Protein AF-A0A7S2UW21-F1 (afdb_monomer)

Solvent-accessible surface area (backbone atoms only — not comparable to full-atom values): 10876 Å² total; per-residue (Å²): 139,85,35,58,68,57,72,45,64,28,91,92,42,62,89,87,39,72,43,71,61,76,91,73,91,75,68,66,98,84,63,86,76,55,82,86,74,47,50,56,64,58,51,50,49,52,50,34,50,44,31,73,77,71,39,91,63,73,56,89,50,76,42,50,34,46,61,86,81,45,44,82,47,47,68,59,51,50,67,71,39,59,88,54,48,86,59,79,45,78,44,72,59,74,69,91,76,84,45,100,75,59,96,75,74,95,73,53,72,66,57,47,52,57,58,54,68,57,48,47,87,77,68,63,69,58,51,62,61,70,58,54,90,67,73,72,73,72,70,74,92,58,98,64,82,87,70,86,80,78,74,79,77,68,65,62,69,65,63,72,75,74,122

Sequence (163 aa):
VCAGYRVEAAVQDPEHTVVVEVPVCGVGEGCTRTATDLTLWEQLALAAFLQRHWADNQVSCTVTFDPDTEGPQLAAALSYYQFQ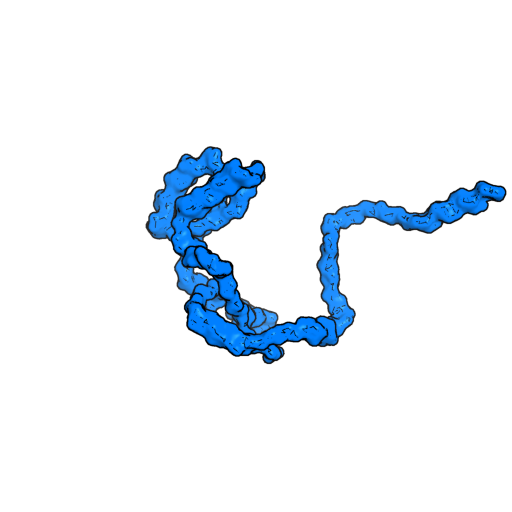LKGVSFLPRTPQGAFPQMPYEPISEEEYLDRTAELRPLDLDQVQNQCGNDTMEVPDKFCDVAGCSIDEESSEKRKAKKN

Organism: NCBI:txid94617

Foldseek 3Di:
DPFQWDKAADPVGRPPDIDTDDQDDDDDPPPPDDLVNDALLNQLVVLLVCQVPPDPDADADEREHACPPCVVCVVVSCVVCVPRHPDYHYDYDDDPPPDPDDPDDDDDPVVSVVSVVSGDDDPVVVVDPVPPPPDPPPPPPDPDPDDDDDDPPVVVVVVVVPD

Mean predicted aligned error: 13.84 Å

Radius of gyration: 26.56 Å; Cα contacts (8 Å, |Δi|>4): 105; chains: 1; bounding box: 73×61×49 Å

Nearest PDB structures (foldseek):
  5ldh-assembly1_A  TM=3.383E-01  e=1.451E+00  Sus scrofa
  5zyo-assembly2_D  TM=3.228E-01  e=3.496E+00  Escherichia coli K-12

Secondary structure (DSSP, 8-state):
--S---EEE-SS-TTT-EEE------SSTT----GGG--HHHHHHHHHHHHHHT-SS----EEEE-TTTTGGGHHHHHHHHTTT-S--EEEEPPPTTSSSS-SS----HHHHHHHHHT-----HHHHHHHS-SS------S-------PPPGGGTTTTTTT--

Structure (mmCIF, N/CA/C/O backbone):
data_AF-A0A7S2UW21-F1
#
_entry.id   AF-A0A7S2UW21-F1
#
loop_
_atom_site.group_PDB
_atom_site.id
_atom_site.type_symbol
_atom_site.label_atom_id
_atom_site.label_alt_id
_atom_site.label_comp_id
_atom_site.label_asym_id
_atom_site.label_entity_id
_atom_site.label_seq_id
_atom_site.pdbx_PDB_ins_code
_atom_site.Cartn_x
_atom_site.Cartn_y
_atom_site.Cartn_z
_atom_site.occupancy
_atom_site.B_iso_or_equiv
_atom_site.auth_seq_id
_atom_site.auth_comp_id
_atom_site.auth_asym_id
_atom_site.auth_atom_id
_atom_site.pdbx_PDB_model_num
ATOM 1 N N . VAL A 1 1 ? 19.832 4.256 -24.763 1.00 48.88 1 VAL A N 1
ATOM 2 C CA . VAL A 1 1 ? 18.929 3.083 -24.930 1.00 48.88 1 VAL A CA 1
ATOM 3 C C . VAL A 1 1 ? 19.711 1.770 -24.751 1.00 48.88 1 VAL A C 1
ATOM 5 O O . VAL A 1 1 ? 19.621 0.869 -25.571 1.00 48.88 1 VAL A O 1
ATOM 8 N N . CYS A 1 2 ? 20.550 1.651 -23.713 1.00 61.50 2 CYS A N 1
ATOM 9 C CA . CYS A 1 2 ? 21.632 0.649 -23.727 1.00 61.50 2 CYS A CA 1
ATOM 10 C C . CYS A 1 2 ? 21.405 -0.582 -22.833 1.00 61.50 2 CYS A C 1
ATOM 12 O O . CYS A 1 2 ? 22.088 -1.580 -23.030 1.00 61.50 2 CYS A O 1
ATOM 14 N N . ALA A 1 3 ? 20.442 -0.555 -21.907 1.00 73.19 3 ALA A N 1
ATOM 15 C CA . ALA A 1 3 ? 20.284 -1.604 -20.892 1.00 73.19 3 ALA A CA 1
ATOM 16 C C . ALA A 1 3 ? 19.101 -2.571 -21.116 1.00 73.19 3 ALA A C 1
ATOM 18 O O . ALA A 1 3 ? 18.950 -3.509 -20.346 1.00 73.19 3 ALA A O 1
ATOM 19 N N . GLY A 1 4 ? 18.304 -2.391 -22.178 1.00 81.19 4 GLY A N 1
ATOM 20 C CA . GLY A 1 4 ? 17.239 -3.337 -22.558 1.00 81.19 4 GLY A CA 1
ATOM 21 C C . GLY A 1 4 ? 15.881 -3.129 -21.879 1.00 81.19 4 GLY A C 1
ATOM 22 O O . GLY A 1 4 ? 14.962 -3.884 -22.155 1.00 81.19 4 GLY A O 1
ATOM 23 N N . TYR A 1 5 ? 15.719 -2.104 -21.036 1.00 85.56 5 TYR A N 1
ATOM 24 C CA . TYR A 1 5 ? 14.424 -1.808 -20.414 1.00 85.56 5 TYR A CA 1
ATOM 25 C C . TYR A 1 5 ? 13.360 -1.433 -21.442 1.00 85.56 5 TYR A C 1
ATOM 27 O O . TYR A 1 5 ? 13.626 -0.674 -22.382 1.00 85.56 5 TYR A O 1
ATOM 35 N N . ARG A 1 6 ? 12.138 -1.911 -21.207 1.00 84.62 6 ARG A N 1
ATOM 36 C CA . ARG A 1 6 ? 10.960 -1.499 -21.959 1.00 84.62 6 ARG A CA 1
ATOM 37 C C . ARG A 1 6 ? 10.574 -0.079 -21.552 1.00 84.62 6 ARG A C 1
ATOM 39 O O . ARG A 1 6 ? 10.429 0.225 -20.369 1.00 84.62 6 ARG A O 1
ATOM 46 N N . VAL A 1 7 ? 10.463 0.789 -22.553 1.00 86.81 7 VAL A N 1
ATOM 47 C CA . VAL A 1 7 ? 10.126 2.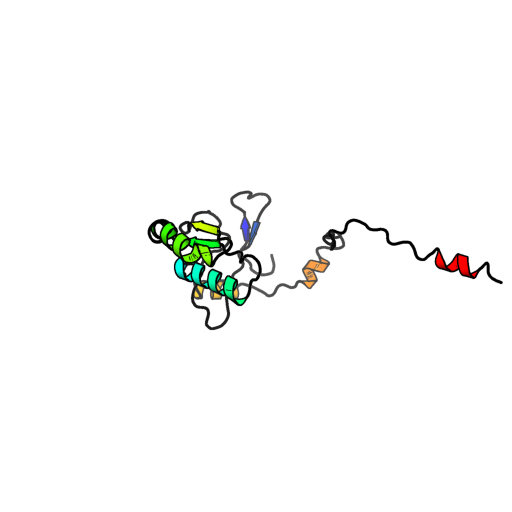204 -22.388 1.00 86.81 7 VAL A CA 1
ATOM 48 C C . VAL A 1 7 ? 8.924 2.511 -23.264 1.00 86.81 7 VAL A C 1
ATOM 50 O O . VAL A 1 7 ? 8.936 2.211 -24.458 1.00 86.81 7 VAL A O 1
ATOM 53 N N . GLU A 1 8 ? 7.909 3.127 -22.678 1.00 87.12 8 GLU A N 1
ATOM 54 C CA . GLU A 1 8 ? 6.716 3.597 -23.374 1.00 87.12 8 GLU A CA 1
ATOM 55 C C . GLU A 1 8 ? 6.440 5.069 -23.046 1.00 87.12 8 GLU A C 1
ATOM 57 O O . GLU A 1 8 ? 6.933 5.603 -22.053 1.00 87.12 8 GLU A O 1
ATOM 62 N N . ALA A 1 9 ? 5.690 5.762 -23.901 1.00 87.12 9 ALA A N 1
ATOM 63 C CA . ALA A 1 9 ? 5.281 7.137 -23.622 1.00 87.12 9 ALA A CA 1
ATOM 64 C C . ALA A 1 9 ? 4.200 7.150 -22.530 1.00 87.12 9 ALA A C 1
ATOM 66 O O . ALA A 1 9 ? 3.339 6.266 -22.491 1.00 87.12 9 ALA A O 1
ATOM 67 N N . ALA A 1 10 ? 4.222 8.146 -21.644 1.00 86.44 10 ALA A N 1
ATOM 68 C CA . ALA A 1 10 ? 3.181 8.275 -20.632 1.00 86.44 10 ALA A CA 1
ATOM 69 C C . ALA A 1 10 ? 1.843 8.641 -21.289 1.00 86.44 10 ALA A C 1
ATOM 71 O O . ALA A 1 10 ? 1.766 9.570 -22.087 1.00 86.44 10 ALA A O 1
ATOM 72 N N . VAL A 1 11 ? 0.762 7.952 -20.920 1.00 85.00 11 VAL A N 1
ATOM 73 C CA . VAL A 1 11 ? -0.579 8.199 -21.484 1.00 85.00 11 VAL A CA 1
ATOM 74 C C . VAL A 1 11 ? -1.085 9.608 -21.153 1.00 85.00 11 VAL A C 1
ATOM 76 O O . VAL A 1 11 ? -1.837 10.193 -21.929 1.00 85.00 11 VAL A O 1
ATOM 79 N N . GLN A 1 12 ? -0.682 10.161 -20.007 1.00 79.69 12 GLN A N 1
ATOM 80 C CA . GLN A 1 12 ? -1.111 11.488 -19.553 1.00 79.69 12 GLN A CA 1
ATOM 81 C C . GLN A 1 12 ? -0.355 12.638 -20.229 1.00 79.69 12 GLN A C 1
ATOM 83 O O . GLN A 1 12 ? -0.933 13.704 -20.423 1.00 79.69 12 GLN A O 1
ATOM 88 N N . ASP A 1 13 ? 0.909 12.421 -20.590 1.00 84.25 13 ASP A N 1
ATOM 89 C CA . ASP A 1 13 ? 1.754 13.399 -21.278 1.00 84.25 13 ASP A CA 1
ATOM 90 C C . ASP A 1 13 ? 2.751 12.669 -22.195 1.00 84.25 13 ASP A C 1
ATOM 92 O O . ASP A 1 13 ? 3.884 12.380 -21.788 1.00 84.25 13 ASP A O 1
ATOM 96 N N . PRO A 1 14 ? 2.326 12.341 -23.429 1.00 82.81 14 PRO A N 1
ATOM 97 C CA . PRO A 1 14 ? 3.149 11.569 -24.352 1.00 82.81 14 PRO A CA 1
ATOM 98 C C . PRO A 1 14 ? 4.360 12.331 -24.903 1.00 82.81 14 PRO A C 1
ATOM 100 O O . PRO A 1 14 ? 5.256 11.705 -25.467 1.00 82.81 14 PRO A O 1
ATOM 103 N N . GLU A 1 15 ? 4.375 13.665 -24.807 1.00 80.81 15 GLU A N 1
ATOM 104 C CA . GLU A 1 15 ? 5.400 14.501 -25.445 1.00 80.81 15 GLU A CA 1
ATOM 105 C C . GLU A 1 15 ? 6.627 14.699 -24.552 1.00 80.81 15 GLU A C 1
ATOM 107 O O . GLU A 1 15 ? 7.748 14.785 -25.061 1.00 80.81 15 GLU A O 1
ATOM 112 N N . HIS A 1 16 ? 6.439 14.740 -23.229 1.00 85.06 16 HIS A N 1
ATOM 113 C CA . HIS A 1 16 ? 7.519 15.058 -22.290 1.00 85.06 16 HIS A CA 1
ATOM 114 C C . HIS A 1 16 ? 7.822 13.969 -21.263 1.00 85.06 16 HIS A C 1
ATOM 116 O O . HIS A 1 16 ? 8.876 14.026 -20.626 1.00 85.06 16 HIS A O 1
ATOM 122 N N . THR A 1 17 ? 6.951 12.969 -21.110 1.00 87.38 17 THR A N 1
ATOM 123 C CA . THR A 1 17 ? 7.103 11.945 -20.072 1.00 87.38 17 THR A CA 1
ATOM 124 C C . THR A 1 17 ? 7.177 10.541 -20.666 1.00 87.38 17 THR A C 1
ATOM 126 O O . THR A 1 17 ? 6.394 10.155 -21.534 1.00 87.38 17 THR A O 1
ATOM 129 N N . VAL A 1 18 ? 8.116 9.746 -20.154 1.00 87.56 18 VAL A N 1
ATOM 130 C CA . VAL A 1 18 ? 8.277 8.328 -20.494 1.00 87.56 18 VAL A CA 1
ATOM 131 C C . VAL A 1 18 ? 8.116 7.463 -19.249 1.00 87.56 18 VAL A C 1
ATOM 133 O O . VAL A 1 18 ? 8.524 7.850 -18.155 1.00 87.56 18 VAL A O 1
ATOM 136 N N . VAL A 1 19 ? 7.534 6.284 -19.426 1.00 87.12 19 VAL A N 1
ATOM 137 C CA . VAL A 1 19 ? 7.383 5.248 -18.406 1.00 87.12 19 VAL A CA 1
ATOM 138 C C . VAL A 1 19 ? 8.385 4.144 -18.711 1.00 87.12 19 VAL A C 1
ATOM 140 O O . VAL A 1 19 ? 8.504 3.693 -19.850 1.00 87.12 19 VAL A O 1
ATOM 143 N N . VAL A 1 20 ? 9.131 3.733 -17.690 1.00 89.25 20 VAL A N 1
ATOM 144 C CA . VAL A 1 20 ? 10.109 2.648 -17.782 1.00 89.25 20 VAL A CA 1
ATOM 145 C C . VAL A 1 20 ? 9.610 1.489 -16.937 1.00 89.25 20 VAL A C 1
ATOM 147 O O . VAL A 1 20 ? 9.376 1.652 -15.740 1.00 89.25 20 VAL A O 1
ATOM 150 N N . GLU A 1 21 ? 9.471 0.319 -17.550 1.00 87.75 21 GLU A N 1
ATOM 151 C CA . GLU A 1 21 ? 9.133 -0.903 -16.829 1.00 87.75 21 GLU A CA 1
ATOM 152 C C . GLU A 1 21 ? 10.389 -1.480 -16.173 1.00 87.75 21 GLU A C 1
ATOM 154 O O . GLU A 1 21 ? 11.395 -1.738 -16.839 1.00 87.75 21 GLU A O 1
ATOM 159 N N . VAL A 1 22 ? 10.326 -1.716 -14.862 1.00 89.25 22 VAL A N 1
ATOM 160 C CA . VAL A 1 22 ? 11.413 -2.336 -14.099 1.00 89.25 22 VAL A CA 1
ATOM 161 C C . VAL A 1 22 ? 10.886 -3.626 -13.473 1.00 89.25 22 VAL A C 1
ATOM 163 O O . VAL A 1 22 ? 10.097 -3.552 -12.529 1.00 89.25 22 VAL A O 1
ATOM 166 N N . PRO A 1 23 ? 11.289 -4.811 -13.970 1.00 87.44 23 PRO A N 1
ATOM 167 C CA . PRO A 1 23 ? 10.880 -6.068 -13.365 1.00 87.44 23 PRO A CA 1
ATOM 168 C C . PRO A 1 23 ? 11.565 -6.225 -12.003 1.00 87.44 23 PRO A C 1
ATOM 170 O O . PRO A 1 23 ? 12.790 -6.157 -11.889 1.00 87.44 23 PRO A O 1
ATOM 173 N N . VAL A 1 24 ? 10.770 -6.448 -10.958 1.00 85.50 24 VAL A N 1
ATOM 174 C CA . VAL A 1 24 ? 11.253 -6.639 -9.587 1.00 85.50 24 VAL A CA 1
ATOM 175 C C . VAL A 1 24 ? 10.762 -7.986 -9.081 1.00 85.50 24 VAL A C 1
ATOM 177 O O . VAL A 1 24 ? 9.559 -8.222 -9.013 1.00 85.50 24 VAL A O 1
ATOM 180 N N . CYS A 1 25 ? 11.692 -8.850 -8.678 1.00 80.00 25 CYS A N 1
ATOM 181 C CA . CYS A 1 25 ? 11.355 -10.021 -7.879 1.00 80.00 25 CYS A CA 1
ATOM 182 C C . CYS A 1 25 ? 11.348 -9.605 -6.406 1.00 80.00 25 CYS A C 1
ATOM 184 O O . CYS A 1 25 ? 12.376 -9.224 -5.838 1.00 80.00 25 CYS A O 1
ATOM 186 N N . GLY A 1 26 ? 10.155 -9.592 -5.818 1.00 65.06 26 GLY A N 1
ATOM 187 C CA . GLY A 1 26 ? 9.940 -9.205 -4.436 1.00 65.06 26 GLY A CA 1
ATOM 188 C C . GLY A 1 26 ? 10.155 -10.372 -3.477 1.00 65.06 26 GLY A C 1
ATOM 189 O O . GLY A 1 26 ? 9.411 -11.341 -3.513 1.00 65.06 26 GLY A O 1
ATOM 190 N N . VAL A 1 27 ? 11.069 -10.150 -2.528 1.00 59.38 27 VAL A N 1
ATOM 191 C CA . VAL A 1 27 ? 11.196 -10.820 -1.222 1.00 59.38 27 VAL A CA 1
ATOM 192 C C . VAL A 1 27 ? 11.809 -12.234 -1.253 1.00 59.38 27 VAL A C 1
ATOM 194 O O . VAL A 1 27 ? 11.418 -13.099 -2.022 1.00 59.38 27 VAL A O 1
ATOM 197 N N . GLY A 1 28 ? 12.825 -12.451 -0.406 1.00 56.59 28 GLY A N 1
ATOM 198 C CA . GLY A 1 28 ? 13.622 -13.684 -0.350 1.00 56.59 28 GLY A CA 1
ATOM 199 C C . GLY A 1 28 ? 12.825 -14.960 -0.049 1.00 56.59 28 GLY A C 1
ATOM 200 O O . GLY A 1 28 ? 11.646 -14.906 0.304 1.00 56.59 28 GLY A O 1
ATOM 201 N N . GLU A 1 29 ? 13.503 -16.109 -0.176 1.00 52.03 29 GLU A N 1
ATOM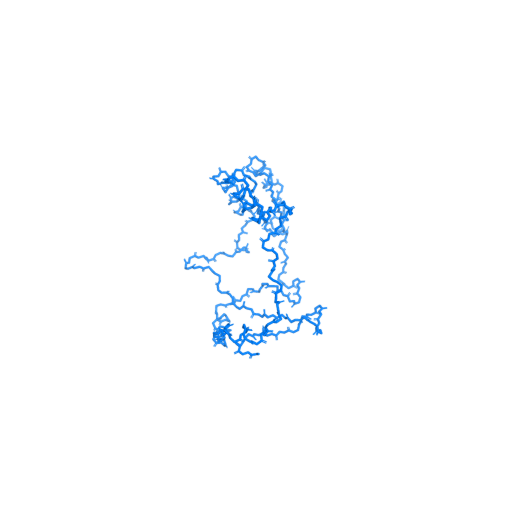 202 C CA . GLU A 1 29 ? 12.933 -17.453 0.011 1.00 52.03 29 GLU A CA 1
ATOM 203 C C . GLU A 1 29 ? 11.972 -17.512 1.214 1.00 52.03 29 GLU A C 1
ATOM 205 O O . GLU A 1 29 ? 12.379 -17.378 2.369 1.00 52.03 29 GLU A O 1
ATOM 210 N N . GLY A 1 30 ? 10.678 -17.706 0.933 1.00 57.50 30 GLY A N 1
ATOM 211 C CA . GLY A 1 30 ? 9.646 -17.943 1.947 1.00 57.50 30 GLY A CA 1
ATOM 212 C C . GLY A 1 30 ? 8.568 -16.865 2.100 1.00 57.50 30 GLY A C 1
ATOM 213 O O . GLY A 1 30 ? 7.604 -17.101 2.827 1.00 57.50 30 GLY A O 1
ATOM 214 N N . CYS A 1 31 ? 8.655 -15.716 1.422 1.00 61.97 31 CYS A N 1
ATOM 215 C CA . CYS A 1 31 ? 7.557 -14.743 1.420 1.00 61.97 31 CYS A CA 1
ATOM 216 C C . CYS A 1 31 ? 6.607 -14.992 0.240 1.00 61.97 31 CYS A C 1
ATOM 218 O O . CYS A 1 31 ? 6.808 -14.494 -0.861 1.00 61.97 31 CYS A O 1
ATOM 220 N N . THR A 1 32 ? 5.574 -15.801 0.470 1.00 65.56 32 THR A N 1
ATOM 221 C CA . THR A 1 32 ? 4.646 -16.251 -0.582 1.00 65.56 32 THR A CA 1
ATOM 222 C C . THR A 1 32 ? 3.340 -15.461 -0.644 1.00 65.56 32 THR A C 1
ATOM 224 O O . THR A 1 32 ? 2.506 -15.757 -1.493 1.00 65.56 32 THR A O 1
ATOM 227 N N . ARG A 1 33 ? 3.105 -14.522 0.284 1.00 75.69 33 ARG A N 1
ATOM 228 C CA . ARG A 1 33 ? 1.834 -13.786 0.388 1.00 75.69 33 ARG A CA 1
ATOM 229 C C . ARG A 1 33 ? 2.025 -12.330 0.010 1.00 75.69 33 ARG A C 1
ATOM 231 O O . ARG A 1 33 ? 2.844 -11.626 0.597 1.00 75.69 33 ARG A O 1
ATOM 238 N N . THR A 1 34 ? 1.217 -11.884 -0.937 1.00 80.75 34 THR A N 1
ATOM 239 C CA . THR A 1 34 ? 1.150 -10.493 -1.374 1.00 80.75 34 THR A CA 1
ATOM 240 C C . THR A 1 34 ? 0.122 -9.716 -0.553 1.00 80.75 34 THR A C 1
ATOM 242 O O . THR A 1 34 ? -0.703 -10.295 0.156 1.00 80.75 34 THR A O 1
ATOM 245 N N . ALA A 1 35 ? 0.137 -8.384 -0.650 1.00 80.56 35 ALA A N 1
ATOM 246 C CA . ALA A 1 35 ? -0.834 -7.537 0.046 1.00 80.56 35 ALA A CA 1
ATOM 247 C C . ALA A 1 35 ? -2.296 -7.852 -0.336 1.00 80.56 35 ALA A C 1
ATOM 249 O O . ALA A 1 35 ? -3.200 -7.627 0.465 1.00 80.56 35 ALA A O 1
ATOM 250 N N . THR A 1 36 ? -2.535 -8.402 -1.531 1.00 80.62 36 THR A N 1
ATOM 251 C CA . THR A 1 36 ? -3.865 -8.842 -1.978 1.00 80.62 36 THR A CA 1
ATOM 252 C C . THR A 1 36 ? -4.340 -10.124 -1.302 1.00 80.62 36 THR A C 1
ATOM 254 O O . THR A 1 36 ? -5.544 -10.319 -1.179 1.00 80.62 36 THR A O 1
ATOM 257 N N . ASP A 1 37 ? -3.423 -10.958 -0.808 1.00 84.31 37 ASP A N 1
ATOM 258 C CA . ASP A 1 37 ? -3.754 -12.221 -0.136 1.00 84.31 37 ASP A CA 1
ATOM 259 C C . ASP A 1 37 ? -4.058 -12.035 1.355 1.00 84.31 37 ASP A C 1
ATOM 261 O O . ASP A 1 37 ? -4.415 -12.995 2.041 1.00 84.31 37 ASP A O 1
ATOM 265 N N . LEU A 1 38 ? -3.848 -10.829 1.890 1.00 87.88 38 LEU A N 1
ATOM 266 C CA . LEU A 1 38 ? -4.045 -10.514 3.299 1.00 87.88 38 LEU A CA 1
ATOM 267 C C . LEU A 1 38 ? -5.459 -9.998 3.549 1.00 87.88 38 LEU A C 1
ATOM 269 O O . LEU A 1 38 ? -5.939 -9.060 2.904 1.00 87.88 38 LEU A O 1
ATOM 273 N N . THR A 1 39 ? -6.089 -10.567 4.569 1.00 90.25 39 THR A N 1
ATOM 274 C CA . THR A 1 39 ? -7.398 -10.105 5.035 1.00 90.25 39 THR A CA 1
ATOM 275 C C . THR A 1 39 ? -7.284 -8.806 5.832 1.00 90.25 39 THR A C 1
ATOM 277 O O . THR A 1 39 ? -6.240 -8.499 6.421 1.00 90.25 39 THR A O 1
ATOM 280 N N . LEU A 1 40 ? -8.389 -8.063 5.910 1.00 91.81 40 LEU A N 1
ATOM 281 C CA . LEU A 1 40 ? -8.544 -6.877 6.761 1.00 91.81 40 LEU A CA 1
ATOM 282 C C . LEU A 1 40 ? -8.083 -7.142 8.207 1.00 91.81 40 LEU A C 1
ATOM 284 O O . LEU A 1 40 ? -7.373 -6.338 8.812 1.00 91.81 40 LEU A O 1
ATOM 288 N N . TRP A 1 41 ? -8.475 -8.290 8.760 1.00 92.38 41 TRP A N 1
ATOM 289 C CA . TRP A 1 41 ? -8.184 -8.669 10.142 1.00 92.38 41 TRP A CA 1
ATOM 290 C C . TRP A 1 41 ? -6.710 -8.980 10.377 1.00 92.38 41 TRP A C 1
ATOM 292 O O . TRP A 1 41 ? -6.159 -8.557 11.390 1.00 92.38 41 TRP A O 1
ATOM 302 N N . GLU A 1 42 ? -6.058 -9.684 9.451 1.00 92.50 42 GLU A N 1
ATOM 303 C CA . GLU A 1 42 ? -4.625 -9.980 9.550 1.00 92.50 42 GLU A CA 1
ATOM 304 C C . GLU A 1 42 ? -3.794 -8.694 9.516 1.00 92.50 42 GLU A C 1
ATOM 306 O O . GLU A 1 42 ? -2.894 -8.519 10.341 1.00 92.50 42 GLU A O 1
ATOM 311 N N . GLN A 1 43 ? -4.134 -7.764 8.617 1.00 92.56 43 GLN A N 1
ATOM 312 C CA . GLN A 1 43 ? -3.462 -6.466 8.522 1.00 92.56 43 GLN A CA 1
ATOM 313 C C . GLN A 1 43 ? -3.610 -5.662 9.826 1.00 92.56 43 GLN A C 1
ATOM 315 O O . GLN A 1 43 ? -2.623 -5.154 10.364 1.00 92.56 43 GLN A O 1
ATOM 320 N N . LEU A 1 44 ? -4.822 -5.604 10.392 1.00 92.94 44 LEU A N 1
ATOM 321 C CA . LEU A 1 44 ? -5.073 -4.927 11.669 1.00 92.94 44 LEU A CA 1
ATOM 322 C C . LEU A 1 44 ? -4.378 -5.611 12.851 1.00 92.94 44 LEU A C 1
ATOM 324 O O . LEU A 1 44 ? -3.858 -4.930 13.737 1.00 92.94 44 LEU A O 1
ATOM 328 N N . ALA A 1 45 ? -4.334 -6.943 12.869 1.00 93.44 45 ALA A N 1
ATOM 329 C CA . ALA A 1 45 ? -3.649 -7.701 13.907 1.00 93.44 45 ALA A CA 1
ATOM 330 C C . ALA A 1 45 ? -2.138 -7.432 13.902 1.00 93.44 45 ALA A C 1
ATOM 332 O O . ALA A 1 45 ? -1.560 -7.228 14.972 1.00 93.44 45 ALA A O 1
ATOM 333 N N . LEU A 1 46 ? -1.505 -7.364 12.724 1.00 91.69 46 LEU A N 1
ATOM 334 C CA . LEU A 1 46 ? -0.093 -6.985 12.605 1.00 91.69 46 LEU A CA 1
ATOM 335 C C . LEU A 1 46 ? 0.151 -5.556 13.101 1.00 91.69 46 LEU A C 1
ATOM 337 O O . LEU A 1 46 ? 1.091 -5.321 13.862 1.00 91.69 46 LEU A O 1
ATOM 341 N N . ALA A 1 47 ? -0.710 -4.610 12.716 1.00 92.50 47 ALA A N 1
ATOM 342 C CA . ALA A 1 47 ? -0.606 -3.230 13.180 1.00 92.50 47 ALA A CA 1
ATOM 343 C C . ALA A 1 47 ? -0.729 -3.141 14.711 1.00 92.50 47 ALA A C 1
ATOM 345 O O . ALA A 1 47 ? 0.076 -2.473 15.359 1.00 92.50 47 ALA A O 1
ATOM 346 N N . ALA A 1 48 ? -1.680 -3.867 15.305 1.00 92.69 48 ALA A N 1
ATOM 347 C CA . ALA A 1 48 ? -1.880 -3.905 16.753 1.00 92.69 48 ALA A CA 1
ATOM 348 C C . ALA A 1 48 ? -0.701 -4.565 17.483 1.00 92.69 48 ALA A C 1
ATOM 350 O O . ALA A 1 48 ? -0.282 -4.096 18.544 1.00 92.69 48 ALA A O 1
ATOM 351 N N . PHE A 1 49 ? -0.124 -5.620 16.903 1.00 93.75 49 PHE A N 1
ATOM 352 C CA . PHE A 1 49 ? 1.068 -6.275 17.434 1.00 93.75 49 PHE A CA 1
ATOM 353 C C . PHE A 1 49 ? 2.260 -5.310 17.494 1.00 93.75 49 PHE A C 1
ATOM 355 O O . PHE A 1 49 ? 2.868 -5.144 18.554 1.00 93.75 49 PHE A O 1
ATOM 362 N N . LEU A 1 50 ? 2.551 -4.615 16.390 1.00 92.50 50 LEU A N 1
ATOM 363 C CA . LEU A 1 50 ? 3.628 -3.622 16.335 1.00 92.50 50 LEU A CA 1
ATOM 364 C C . LEU A 1 50 ? 3.369 -2.457 17.292 1.00 92.50 50 LEU A C 1
ATOM 366 O O . LEU A 1 50 ? 4.276 -2.023 18.002 1.00 92.50 50 LEU A O 1
ATOM 370 N N . GLN A 1 51 ? 2.122 -1.994 17.367 1.00 92.25 51 GLN A N 1
ATOM 371 C CA . GLN A 1 51 ? 1.717 -0.908 18.253 1.00 92.25 51 GLN A CA 1
ATOM 372 C C . GLN A 1 51 ? 1.894 -1.259 19.735 1.00 92.25 51 GLN A C 1
ATOM 374 O O . GLN A 1 51 ? 2.173 -0.378 20.543 1.00 92.25 51 GLN A O 1
ATOM 379 N N . ARG A 1 52 ? 1.736 -2.533 20.104 1.00 92.31 52 ARG A N 1
ATOM 380 C CA . ARG A 1 52 ? 1.869 -2.989 21.491 1.00 92.31 52 ARG A CA 1
ATOM 381 C C . ARG A 1 52 ? 3.313 -3.255 21.903 1.00 92.31 52 ARG A C 1
ATOM 383 O O . ARG A 1 52 ? 3.659 -3.021 23.059 1.00 92.31 52 ARG A O 1
ATOM 390 N N . HIS A 1 53 ? 4.120 -3.808 21.001 1.00 92.94 53 HIS A N 1
ATOM 391 C CA . HIS A 1 53 ? 5.431 -4.363 21.351 1.00 92.94 53 HIS A CA 1
ATOM 392 C C . HIS A 1 53 ? 6.619 -3.533 20.873 1.00 92.94 53 HIS A C 1
ATOM 394 O O . HIS A 1 53 ? 7.724 -3.749 21.365 1.00 92.94 53 HIS A O 1
ATOM 400 N N . TRP A 1 54 ? 6.412 -2.611 19.934 1.00 91.38 54 TRP A N 1
ATOM 401 C CA . TRP A 1 54 ? 7.506 -1.876 19.306 1.00 91.38 54 TRP A CA 1
ATOM 402 C C . TRP A 1 54 ? 7.286 -0.366 19.302 1.00 91.38 54 TRP A C 1
ATOM 404 O O . TRP A 1 54 ? 8.167 0.385 19.709 1.00 91.38 54 TRP A O 1
ATOM 414 N N . ALA A 1 55 ? 6.118 0.086 18.850 1.00 90.25 55 ALA A N 1
ATOM 415 C CA . ALA A 1 55 ? 5.864 1.504 18.654 1.00 90.25 55 ALA A CA 1
ATOM 416 C C . ALA A 1 55 ? 5.264 2.148 19.909 1.00 90.25 55 ALA A C 1
ATOM 418 O O . ALA A 1 55 ? 4.115 1.905 20.273 1.00 90.25 55 ALA A O 1
ATOM 419 N N . ASP A 1 56 ? 6.028 3.037 20.536 1.00 89.19 56 ASP A N 1
ATOM 420 C CA . ASP A 1 56 ? 5.523 3.967 21.545 1.00 89.19 56 ASP A CA 1
ATOM 421 C C . ASP A 1 56 ? 4.656 5.073 20.923 1.00 89.19 56 ASP A C 1
ATOM 423 O O . ASP A 1 56 ? 3.741 5.576 21.570 1.00 89.19 56 ASP A O 1
ATOM 427 N N . ASN A 1 57 ? 4.902 5.420 19.660 1.00 89.12 57 ASN A N 1
ATOM 428 C CA . ASN A 1 57 ? 4.154 6.365 18.834 1.00 89.12 57 ASN A CA 1
ATOM 429 C C . ASN A 1 57 ? 3.051 5.655 18.036 1.00 89.12 57 ASN A C 1
ATOM 431 O O . ASN A 1 57 ? 2.634 4.569 18.417 1.00 89.12 57 ASN A O 1
ATOM 435 N N . GLN A 1 58 ? 2.497 6.278 16.996 1.00 87.19 58 GLN A N 1
ATOM 436 C CA . GLN A 1 58 ? 1.493 5.643 16.138 1.00 87.19 58 GLN A CA 1
ATOM 437 C C . GLN A 1 58 ? 2.169 4.802 15.047 1.00 87.19 58 GLN A C 1
ATOM 439 O O . GLN A 1 58 ? 3.162 5.224 14.455 1.00 87.19 58 GLN A O 1
ATOM 444 N N . VAL A 1 59 ? 1.629 3.608 14.790 1.00 88.12 59 VAL A N 1
ATOM 445 C CA . VAL A 1 59 ? 2.006 2.794 13.628 1.00 88.12 59 VAL A CA 1
ATOM 446 C C . VAL A 1 59 ? 1.247 3.295 12.402 1.00 88.12 59 VAL A C 1
ATOM 448 O O . VAL A 1 59 ? 0.024 3.167 12.332 1.00 88.12 59 VAL A O 1
ATOM 451 N N . SER A 1 60 ? 1.972 3.830 11.418 1.00 89.69 60 SER A N 1
ATOM 452 C CA . SER A 1 60 ? 1.388 4.206 10.130 1.00 89.69 60 SER A CA 1
ATOM 453 C C . SER A 1 60 ? 1.189 2.953 9.280 1.00 89.69 60 SER A C 1
ATOM 455 O O . SER A 1 60 ? 2.149 2.359 8.790 1.00 89.69 60 SER A O 1
ATOM 457 N N . CYS A 1 61 ? -0.064 2.527 9.138 1.00 86.25 61 CYS A N 1
ATOM 458 C CA . CYS A 1 61 ? -0.452 1.395 8.309 1.00 86.25 61 CYS A CA 1
ATOM 459 C C . CYS A 1 61 ? -1.715 1.758 7.520 1.00 86.25 61 CYS A C 1
ATOM 461 O O . CYS A 1 61 ? -2.719 2.181 8.102 1.00 86.25 61 CYS A O 1
ATOM 463 N N . THR A 1 62 ? -1.647 1.602 6.195 1.00 92.06 62 THR A N 1
ATOM 464 C CA . THR A 1 62 ? -2.820 1.685 5.319 1.00 92.06 62 THR A CA 1
ATOM 465 C C . THR A 1 62 ? -3.358 0.281 5.126 1.00 92.06 62 THR A C 1
ATOM 467 O O . THR A 1 62 ? -2.724 -0.541 4.469 1.00 92.06 62 THR A O 1
ATOM 470 N N . VAL A 1 63 ? -4.516 0.012 5.714 1.00 90.81 63 VAL A N 1
ATOM 471 C CA . VAL A 1 63 ? -5.174 -1.283 5.627 1.00 90.81 63 VAL A CA 1
ATOM 472 C C . VAL A 1 63 ? -6.038 -1.319 4.377 1.00 90.81 63 VAL A C 1
ATOM 474 O O . VAL A 1 63 ? -6.951 -0.507 4.210 1.00 90.81 63 VAL A O 1
ATOM 477 N N . THR A 1 64 ? -5.737 -2.266 3.495 1.00 91.44 64 THR A N 1
ATOM 478 C CA . TH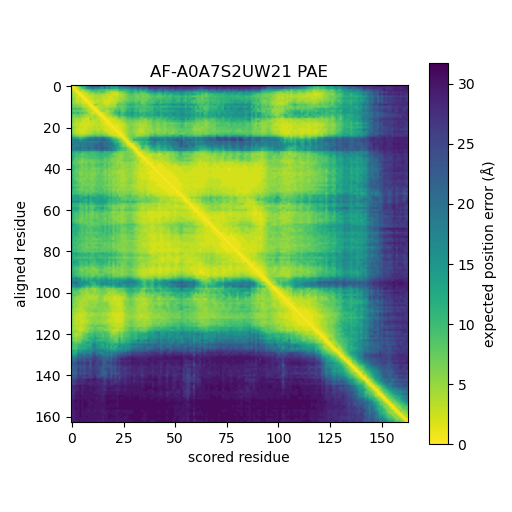R A 1 64 ? -6.496 -2.468 2.261 1.00 91.44 64 THR A CA 1
ATOM 479 C C . THR A 1 64 ? -7.569 -3.527 2.461 1.00 91.44 64 THR A C 1
ATOM 481 O O . THR A 1 64 ? -7.316 -4.544 3.105 1.00 91.44 64 THR A O 1
ATOM 484 N N . PHE A 1 65 ? -8.769 -3.295 1.933 1.00 90.69 65 PHE A N 1
ATOM 485 C CA . PHE A 1 65 ? -9.893 -4.220 2.085 1.00 90.69 65 PHE A CA 1
ATOM 486 C C . PHE A 1 65 ? -10.722 -4.314 0.807 1.00 90.69 65 PHE A C 1
ATOM 488 O O . PHE A 1 65 ? -10.743 -3.385 -0.002 1.00 90.69 65 PHE A O 1
ATOM 495 N N . ASP A 1 66 ? -11.404 -5.438 0.628 1.00 89.44 66 ASP A N 1
ATOM 496 C CA . ASP A 1 66 ? -12.407 -5.606 -0.422 1.00 89.44 66 ASP A CA 1
ATOM 497 C C . ASP A 1 66 ? -13.736 -4.955 0.019 1.00 89.44 66 ASP A C 1
ATOM 499 O O . ASP A 1 66 ? -14.301 -5.357 1.045 1.00 89.44 66 ASP A O 1
ATOM 503 N N . PRO A 1 67 ? -14.243 -3.939 -0.707 1.00 88.12 67 PRO A N 1
ATOM 504 C CA . PRO A 1 67 ? -15.460 -3.233 -0.324 1.00 88.12 67 PRO A CA 1
ATOM 505 C C . PRO A 1 67 ? -16.704 -4.129 -0.265 1.00 88.12 67 PRO A C 1
ATOM 507 O O . PRO A 1 67 ? -17.576 -3.865 0.565 1.00 88.12 67 PRO A O 1
ATOM 510 N N . ASP A 1 68 ? -16.777 -5.187 -1.075 1.00 87.81 68 ASP A N 1
ATOM 511 C CA . ASP A 1 68 ? -17.967 -6.036 -1.167 1.00 87.81 68 ASP A CA 1
ATOM 512 C C . ASP A 1 68 ? -18.005 -7.087 -0.049 1.00 87.81 68 ASP A C 1
ATOM 514 O O . ASP A 1 68 ? -19.046 -7.320 0.570 1.00 87.81 68 ASP A O 1
ATOM 518 N N . THR A 1 69 ? -16.862 -7.714 0.245 1.00 88.31 69 THR A N 1
ATOM 519 C CA . THR A 1 69 ? -16.779 -8.838 1.195 1.00 88.31 69 THR A CA 1
ATOM 520 C C . THR A 1 69 ? -16.325 -8.424 2.600 1.00 88.31 69 THR A C 1
ATOM 522 O O . THR A 1 69 ? -16.835 -8.928 3.608 1.00 88.31 69 THR A O 1
ATOM 525 N N . GLU A 1 70 ? -15.384 -7.483 2.697 1.00 89.19 70 GLU A N 1
ATOM 526 C CA . GLU A 1 70 ? -14.773 -7.039 3.956 1.00 89.19 70 GLU A CA 1
ATOM 527 C C . GLU A 1 70 ? -15.321 -5.687 4.429 1.00 89.19 70 GLU A C 1
ATOM 529 O O . GLU A 1 70 ? -15.291 -5.400 5.627 1.00 89.19 70 GLU A O 1
ATOM 534 N N . GLY A 1 71 ? -15.893 -4.881 3.529 1.00 89.44 71 GLY A N 1
ATOM 535 C CA . GLY A 1 71 ? -16.506 -3.588 3.847 1.00 89.44 71 GLY A CA 1
ATOM 536 C C . GLY A 1 71 ? -17.501 -3.631 5.019 1.00 89.44 71 GLY A C 1
ATOM 537 O O . GLY A 1 71 ? -17.355 -2.842 5.959 1.00 89.44 71 GLY A O 1
ATOM 538 N N . PRO A 1 72 ? -18.458 -4.581 5.064 1.00 92.88 72 PRO A N 1
ATOM 539 C CA . PRO A 1 72 ? -19.390 -4.710 6.188 1.00 92.88 72 PRO A CA 1
ATOM 540 C C . PRO A 1 72 ? -18.720 -5.020 7.538 1.00 92.88 72 PRO A C 1
ATOM 542 O O . PRO A 1 72 ? -19.310 -4.788 8.593 1.00 92.88 72 PRO A O 1
ATOM 545 N N . GLN A 1 73 ? -17.489 -5.540 7.530 1.00 92.81 73 GLN A N 1
ATOM 546 C CA . GLN A 1 73 ? -16.765 -5.960 8.732 1.00 92.81 73 GLN A CA 1
ATOM 547 C C . GLN A 1 73 ? -16.005 -4.805 9.401 1.00 92.81 73 GLN A C 1
ATOM 549 O O . GLN A 1 73 ? -15.631 -4.919 10.570 1.00 92.81 73 GLN A O 1
ATOM 554 N N . LEU A 1 74 ? -15.821 -3.674 8.710 1.00 92.38 74 LEU A N 1
ATOM 555 C CA . LEU A 1 74 ? -15.057 -2.520 9.198 1.00 92.38 74 LEU A CA 1
ATOM 556 C C . LEU A 1 74 ? -15.543 -2.004 10.557 1.00 92.38 74 LEU A C 1
ATOM 558 O O . LEU A 1 74 ? -14.732 -1.724 11.437 1.00 92.38 74 LEU A O 1
ATOM 562 N N . ALA A 1 75 ? -16.860 -1.914 10.761 1.00 92.31 75 ALA A N 1
ATOM 563 C CA . ALA A 1 75 ? -17.427 -1.427 12.019 1.00 92.31 75 ALA A CA 1
ATOM 564 C C . ALA A 1 75 ? -17.085 -2.345 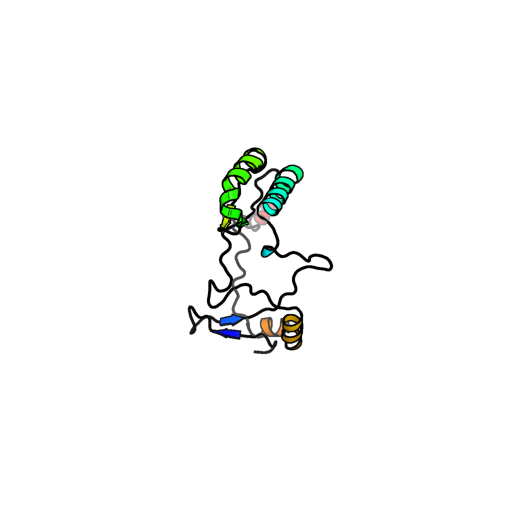13.207 1.00 92.31 75 ALA A C 1
ATOM 566 O O . ALA A 1 75 ? -16.760 -1.873 14.302 1.00 92.31 75 ALA A O 1
ATOM 567 N N . ALA A 1 76 ? -17.114 -3.662 12.985 1.00 93.56 76 ALA A N 1
ATOM 568 C CA . ALA A 1 76 ? -16.741 -4.648 13.993 1.00 93.56 76 ALA A CA 1
ATOM 569 C C . ALA A 1 76 ? -15.230 -4.621 14.260 1.00 93.56 76 ALA A C 1
ATOM 571 O O . ALA A 1 76 ? -14.808 -4.638 15.417 1.00 93.56 76 ALA A O 1
ATOM 572 N N . ALA A 1 77 ? -14.424 -4.505 13.204 1.00 92.69 77 ALA A N 1
ATOM 573 C CA . ALA A 1 77 ? -12.973 -4.422 13.298 1.00 92.69 77 ALA A CA 1
ATOM 574 C C . ALA A 1 77 ? -12.517 -3.181 14.080 1.00 92.69 77 ALA A C 1
ATOM 576 O O . ALA A 1 77 ? -11.742 -3.292 15.030 1.00 92.69 77 ALA A O 1
ATOM 577 N N . LEU A 1 78 ? -13.070 -2.008 13.767 1.00 91.81 78 LEU A N 1
ATOM 578 C CA . LEU A 1 78 ? -12.813 -0.771 14.507 1.00 91.81 78 LEU A CA 1
ATOM 579 C C . LEU A 1 78 ? -13.183 -0.897 15.986 1.00 91.81 78 LEU A C 1
ATOM 581 O O . LEU A 1 78 ? -12.401 -0.515 16.853 1.00 91.81 78 LEU A O 1
ATOM 585 N N . S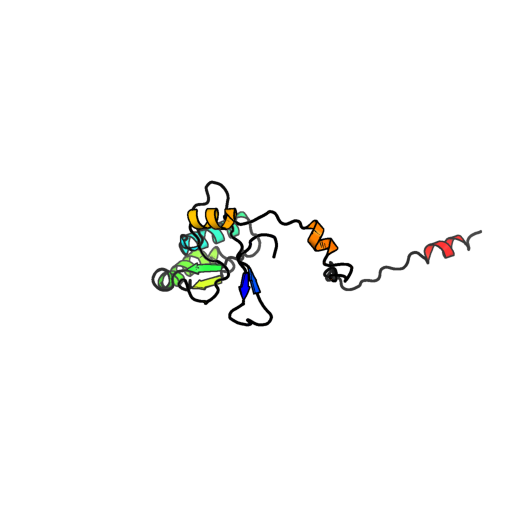ER A 1 79 ? -14.344 -1.485 16.281 1.00 93.06 79 SER A N 1
ATOM 586 C CA . SER A 1 79 ? -14.802 -1.686 17.661 1.00 93.06 79 SER A CA 1
ATOM 587 C C . SER A 1 79 ? -13.880 -2.625 18.447 1.00 93.06 79 SER A C 1
ATOM 589 O O . SER A 1 79 ? -13.653 -2.420 19.640 1.00 93.06 79 SER A O 1
ATOM 591 N N . TYR A 1 80 ? -13.320 -3.639 17.785 1.00 94.25 80 TYR A N 1
ATOM 592 C CA . TYR A 1 80 ? -12.394 -4.591 18.396 1.00 94.25 80 TYR A CA 1
ATOM 593 C C . TYR A 1 80 ? -11.015 -3.973 18.686 1.00 94.25 80 TYR A C 1
ATOM 595 O O . TYR A 1 80 ? -10.445 -4.183 19.760 1.00 94.25 80 TYR A O 1
ATOM 603 N N . TYR A 1 81 ? -10.484 -3.174 17.755 1.00 93.31 81 TYR A N 1
ATOM 604 C CA . TYR A 1 81 ? -9.146 -2.582 17.868 1.00 93.31 81 TYR A CA 1
ATOM 605 C C . TYR A 1 81 ? -9.115 -1.176 18.488 1.00 93.31 81 TYR A C 1
ATOM 607 O O . TYR A 1 81 ? -8.028 -0.621 18.652 1.00 93.31 81 TYR A O 1
ATOM 615 N N . GLN A 1 82 ? -10.262 -0.620 18.899 1.00 89.88 82 GLN A N 1
ATOM 616 C CA . GLN A 1 82 ? -10.395 0.754 19.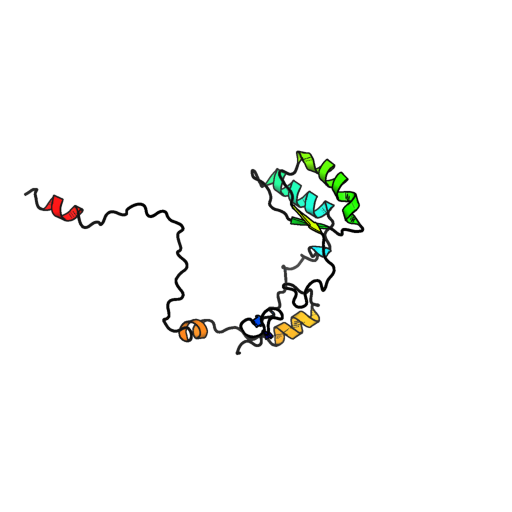414 1.00 89.88 82 GLN A CA 1
ATOM 617 C C . GLN A 1 82 ? -9.410 1.120 20.543 1.00 89.88 82 GLN A C 1
ATOM 619 O O . GLN A 1 82 ? -8.979 2.263 20.635 1.00 89.88 82 GLN A O 1
ATOM 624 N N . PHE A 1 83 ? -9.044 0.159 21.401 1.00 90.25 83 PHE A N 1
ATOM 625 C CA . PHE A 1 83 ? -8.129 0.379 22.533 1.00 90.25 83 PHE A CA 1
ATOM 626 C C . PHE A 1 83 ? -6.698 -0.094 22.259 1.00 90.25 83 PHE A C 1
ATOM 628 O O . PHE A 1 83 ? -5.832 0.022 23.123 1.00 90.25 83 PHE A O 1
ATOM 635 N N . GLN A 1 84 ? -6.457 -0.671 21.083 1.00 90.69 84 GLN A N 1
ATOM 636 C CA . GLN A 1 84 ? -5.165 -1.237 20.698 1.00 90.69 84 GLN A CA 1
ATOM 637 C C . GLN A 1 84 ? -4.436 -0.347 19.691 1.00 90.69 84 GLN A C 1
ATOM 639 O O . GLN A 1 84 ? -3.213 -0.261 19.733 1.00 90.69 84 GLN A O 1
ATOM 644 N N . LEU A 1 85 ? -5.173 0.324 18.801 1.00 89.56 85 LEU A N 1
ATOM 645 C CA . LEU A 1 85 ? -4.618 1.168 17.746 1.00 89.56 85 LEU A CA 1
ATOM 646 C C . LEU A 1 85 ? -4.812 2.650 18.069 1.00 89.56 85 LEU A C 1
ATOM 648 O O . LEU A 1 85 ? -5.893 3.073 18.465 1.00 89.56 85 LEU A O 1
ATOM 652 N N . LYS A 1 86 ? -3.767 3.456 17.849 1.00 90.50 86 LYS A N 1
ATOM 653 C CA . LYS A 1 86 ? -3.832 4.922 18.009 1.00 90.50 86 LYS A CA 1
ATOM 654 C C . LYS A 1 86 ? -4.481 5.623 16.820 1.00 90.50 86 LYS A C 1
ATOM 656 O O . LYS A 1 86 ? -5.079 6.681 16.968 1.00 90.50 86 LYS A O 1
ATOM 661 N N . GLY A 1 87 ? -4.332 5.044 15.638 1.00 88.81 87 GLY A N 1
ATOM 662 C CA . GLY A 1 87 ? -4.915 5.528 14.401 1.00 88.81 87 GLY A CA 1
ATOM 663 C C . GLY A 1 87 ? -4.681 4.501 13.309 1.00 88.81 87 GLY A C 1
ATOM 664 O O . GLY A 1 87 ? -3.696 3.769 13.351 1.00 88.81 87 GLY A O 1
ATOM 665 N N . VAL A 1 88 ? -5.596 4.442 12.353 1.00 90.69 88 VAL A N 1
ATOM 666 C CA . VAL A 1 88 ? -5.535 3.518 11.223 1.00 90.69 88 VAL A CA 1
ATOM 667 C C . VAL A 1 88 ? -6.115 4.210 9.995 1.00 90.69 88 VAL A C 1
ATOM 669 O O . VAL A 1 88 ? -7.078 4.969 10.108 1.00 90.69 88 VAL A O 1
ATOM 672 N N . SER A 1 89 ? -5.502 3.973 8.839 1.00 92.75 89 SER A N 1
ATOM 673 C CA . SER A 1 89 ? -6.006 4.428 7.546 1.00 92.75 89 SER A CA 1
ATOM 674 C C . SER A 1 89 ? -6.569 3.230 6.794 1.00 92.75 89 SER A C 1
ATOM 676 O O . SER A 1 89 ? -5.937 2.176 6.778 1.00 92.75 89 SER A O 1
ATOM 678 N N . PHE A 1 90 ? -7.737 3.381 6.175 1.00 91.75 90 PHE A N 1
ATOM 679 C CA . PHE A 1 90 ? -8.343 2.340 5.349 1.00 91.75 90 PHE A CA 1
ATOM 680 C C . PHE A 1 90 ? -8.406 2.799 3.898 1.00 91.75 90 PHE A C 1
ATOM 682 O O . PHE A 1 90 ? -8.819 3.926 3.623 1.00 91.75 90 PHE A O 1
ATOM 689 N N . LEU A 1 91 ? -8.039 1.911 2.976 1.00 91.06 91 LEU A N 1
ATOM 690 C CA . LEU A 1 91 ? -8.110 2.152 1.539 1.00 91.06 91 LEU A CA 1
ATOM 691 C C . LEU A 1 91 ? -8.878 1.001 0.867 1.00 91.06 91 LEU A C 1
ATOM 693 O O . LEU A 1 91 ? -8.436 -0.146 0.956 1.00 91.06 91 LEU A O 1
ATOM 697 N N . PRO A 1 92 ? -10.011 1.261 0.192 1.00 89.56 92 PRO A N 1
ATOM 698 C CA . PRO A 1 92 ? -10.699 0.217 -0.557 1.00 89.56 92 PRO A CA 1
ATOM 699 C C . PRO A 1 92 ? -9.830 -0.243 -1.732 1.00 89.56 92 PRO A C 1
ATOM 701 O O . PRO A 1 92 ? -9.304 0.575 -2.493 1.00 89.56 92 PRO A O 1
ATOM 704 N N . ARG A 1 93 ? -9.682 -1.560 -1.895 1.00 85.31 93 ARG A N 1
ATOM 705 C CA . ARG A 1 93 ? -9.000 -2.131 -3.057 1.00 85.31 93 ARG A CA 1
ATOM 706 C C . ARG A 1 93 ? -9.827 -1.836 -4.301 1.00 85.31 93 ARG A C 1
ATOM 708 O O . ARG A 1 93 ? -11.019 -2.122 -4.350 1.00 85.31 93 ARG A O 1
ATOM 715 N N . THR A 1 94 ? -9.179 -1.253 -5.303 1.00 78.88 94 THR A N 1
ATOM 716 C CA . THR A 1 94 ? -9.778 -1.070 -6.626 1.00 78.88 94 THR A CA 1
ATOM 717 C C . THR A 1 94 ? -9.407 -2.279 -7.487 1.00 78.88 94 THR A C 1
ATOM 719 O O . THR A 1 94 ? -8.264 -2.738 -7.393 1.00 78.88 94 THR A O 1
ATOM 722 N N . PRO A 1 95 ? -10.332 -2.827 -8.293 1.00 69.62 95 PRO A N 1
ATOM 723 C CA . PRO A 1 95 ? -10.014 -3.916 -9.208 1.00 69.62 95 PRO A CA 1
ATOM 724 C C . PRO A 1 95 ? -8.880 -3.538 -10.174 1.00 69.62 95 PRO A C 1
ATOM 726 O O . PRO A 1 95 ? -8.669 -2.365 -10.497 1.00 69.62 95 PRO A O 1
ATOM 729 N N . GLN A 1 96 ? -8.139 -4.555 -10.618 1.00 65.06 96 GLN A N 1
ATOM 730 C CA . GLN A 1 96 ? -7.044 -4.427 -11.583 1.00 65.06 96 GLN A CA 1
ATOM 731 C C . GLN A 1 96 ? -7.537 -3.706 -12.852 1.00 65.06 96 GLN A C 1
ATOM 733 O O . GLN A 1 96 ? -8.614 -4.014 -13.359 1.00 65.06 96 GLN A O 1
ATOM 738 N N . GLY A 1 97 ? -6.759 -2.736 -13.348 1.00 62.25 97 GLY A N 1
ATOM 739 C CA . GLY A 1 97 ? -7.112 -1.928 -14.527 1.00 62.25 97 GLY A CA 1
ATOM 740 C C . GLY A 1 97 ? -7.721 -0.551 -14.233 1.00 62.25 97 GLY A C 1
ATOM 741 O O . GLY A 1 97 ? -8.282 0.069 -15.131 1.00 62.25 97 GLY A O 1
ATOM 742 N N . ALA A 1 98 ? -7.608 -0.047 -12.999 1.00 66.88 98 ALA A N 1
ATOM 743 C CA . ALA A 1 98 ? -8.060 1.303 -12.639 1.00 66.88 98 ALA A CA 1
ATOM 744 C C . ALA A 1 98 ? -7.374 2.418 -13.453 1.00 66.88 98 ALA A C 1
ATOM 746 O O . ALA A 1 98 ? -7.966 3.472 -13.685 1.00 66.88 98 ALA A O 1
ATOM 747 N N . PHE A 1 99 ? -6.138 2.175 -13.898 1.00 75.75 99 PHE A N 1
ATOM 748 C CA . PHE A 1 99 ? -5.361 3.096 -14.718 1.00 75.75 99 PHE A CA 1
ATOM 749 C C . PHE A 1 99 ? -4.806 2.380 -15.955 1.00 75.75 99 PHE A C 1
ATOM 751 O O . PHE A 1 99 ? -4.449 1.205 -15.857 1.00 75.75 99 PHE A O 1
ATOM 758 N N . PRO A 1 100 ? -4.702 3.078 -17.104 1.00 76.62 100 PRO A N 1
ATOM 759 C CA . PRO A 1 100 ? -4.131 2.509 -18.326 1.00 76.62 100 PRO A CA 1
ATOM 760 C C . PRO A 1 100 ? -2.647 2.153 -18.166 1.00 76.62 100 PRO A C 1
ATOM 762 O O . PRO A 1 100 ? -2.168 1.249 -18.835 1.00 76.62 100 PRO A O 1
ATOM 765 N N . GLN A 1 101 ? -1.945 2.844 -17.264 1.00 81.12 101 GLN A N 1
ATOM 766 C CA . GLN A 1 101 ? -0.575 2.550 -16.850 1.00 81.12 101 GLN A CA 1
ATOM 767 C C . GLN A 1 101 ? -0.559 2.422 -15.327 1.00 81.12 101 GLN A C 1
ATOM 769 O O . GLN A 1 101 ? -0.657 3.418 -14.606 1.00 81.12 101 GLN A O 1
ATOM 774 N N . MET A 1 102 ? -0.505 1.184 -14.835 1.00 83.25 102 MET A N 1
ATOM 775 C CA . MET A 1 102 ? -0.422 0.897 -13.404 1.00 83.25 102 MET A CA 1
ATOM 776 C C . MET A 1 102 ? 1.040 0.990 -12.947 1.00 83.25 102 MET A C 1
ATOM 778 O O . MET A 1 102 ? 1.898 0.377 -13.576 1.00 83.25 102 MET A O 1
ATOM 782 N N . PRO A 1 103 ? 1.350 1.685 -11.836 1.00 84.25 103 PRO A N 1
ATOM 783 C CA . PRO A 1 103 ? 2.723 1.750 -11.325 1.00 84.25 103 PRO A CA 1
ATOM 784 C C . PRO A 1 103 ? 3.301 0.385 -10.930 1.00 84.25 103 PRO A C 1
ATOM 786 O O . PRO A 1 103 ? 4.502 0.167 -11.040 1.00 84.25 103 PRO A O 1
ATOM 789 N N . TYR A 1 104 ? 2.443 -0.520 -10.454 1.00 84.44 104 TYR A N 1
ATOM 790 C CA . TYR A 1 104 ? 2.799 -1.894 -10.127 1.00 84.44 104 TYR A CA 1
ATOM 791 C C . TYR A 1 104 ? 1.838 -2.837 -10.834 1.00 84.44 104 TYR A C 1
ATOM 793 O O . TYR A 1 104 ? 0.620 -2.725 -10.671 1.00 84.44 104 TYR A O 1
ATOM 801 N N . GLU A 1 105 ? 2.402 -3.777 -11.580 1.00 85.88 105 GLU A N 1
ATOM 802 C CA . GLU A 1 105 ? 1.668 -4.818 -12.282 1.00 85.88 105 GLU A CA 1
ATOM 803 C C . GLU A 1 105 ? 2.142 -6.188 -11.779 1.00 85.88 105 GLU A C 1
ATOM 805 O O . GLU A 1 105 ? 3.351 -6.436 -11.738 1.00 85.88 105 GLU A O 1
ATOM 810 N N . PRO A 1 106 ? 1.225 -7.073 -11.349 1.00 85.31 106 PRO A N 1
ATOM 811 C CA . PRO A 1 106 ? 1.590 -8.436 -11.003 1.00 85.31 106 PRO A CA 1
ATOM 812 C C . PRO A 1 106 ? 1.958 -9.199 -12.280 1.00 85.31 106 PRO A C 1
ATOM 814 O O . PRO A 1 106 ? 1.152 -9.290 -13.202 1.00 85.31 106 PRO A O 1
ATOM 817 N N . ILE A 1 107 ? 3.161 -9.764 -12.308 1.00 86.75 107 ILE A N 1
ATOM 818 C CA . ILE A 1 107 ? 3.666 -10.591 -13.410 1.00 86.75 107 ILE A CA 1
ATOM 819 C C . ILE A 1 107 ? 3.886 -12.024 -12.936 1.00 86.75 107 ILE A C 1
ATOM 821 O O . ILE A 1 107 ? 4.098 -12.273 -11.745 1.00 86.75 107 ILE A O 1
ATOM 825 N N . SER A 1 108 ? 3.839 -12.968 -13.869 1.00 88.31 108 SER A N 1
ATOM 826 C CA . SER A 1 108 ? 4.218 -14.355 -13.594 1.00 88.31 108 SER A CA 1
ATOM 827 C C . SER A 1 108 ? 5.737 -14.516 -13.469 1.00 88.31 108 SER A C 1
ATOM 829 O O . SER A 1 108 ? 6.517 -13.668 -13.907 1.00 88.31 108 SER A O 1
ATOM 831 N N . GLU A 1 109 ? 6.172 -15.630 -12.877 1.00 86.69 109 GLU A N 1
ATOM 832 C CA . GLU A 1 109 ? 7.597 -15.968 -12.785 1.00 86.69 109 GLU A CA 1
ATOM 833 C C . GLU A 1 109 ? 8.229 -16.142 -14.174 1.00 86.69 109 GLU A C 1
ATOM 835 O O . GLU A 1 109 ? 9.332 -15.657 -14.412 1.00 86.69 109 GLU A O 1
ATOM 840 N N . GLU A 1 110 ? 7.511 -16.770 -15.107 1.00 89.44 110 GLU A N 1
ATOM 841 C CA . GLU A 1 110 ? 7.967 -16.964 -16.488 1.00 89.44 110 GLU A CA 1
ATOM 842 C C . GLU A 1 110 ? 8.202 -15.614 -17.181 1.00 89.44 110 GLU A C 1
ATOM 844 O O . GLU A 1 110 ? 9.290 -15.356 -17.691 1.00 89.44 110 GLU A O 1
ATOM 849 N N . GLU A 1 111 ? 7.234 -14.696 -17.091 1.00 88.62 111 GLU A N 1
ATOM 850 C CA . GLU A 1 111 ? 7.371 -13.344 -17.642 1.00 88.62 111 GLU A CA 1
ATOM 851 C C . GLU A 1 111 ? 8.494 -12.547 -16.971 1.00 88.62 111 GLU A C 1
ATOM 853 O O . GLU A 1 111 ? 9.164 -11.750 -17.628 1.00 88.62 111 GLU A O 1
ATOM 858 N N . TYR A 1 112 ? 8.717 -12.739 -15.668 1.00 89.19 112 TYR A N 1
ATOM 859 C CA . TYR A 1 112 ? 9.832 -12.107 -14.968 1.00 89.19 112 TYR A CA 1
ATOM 860 C C . TYR A 1 112 ? 11.183 -12.594 -15.504 1.00 89.19 112 TYR A C 1
ATOM 862 O O . TYR A 1 112 ? 12.085 -11.775 -15.714 1.00 89.19 112 TYR A O 1
ATOM 870 N N . LEU A 1 113 ? 11.327 -13.902 -15.730 1.00 89.56 113 LEU A N 1
ATOM 871 C CA . LEU A 1 113 ? 12.552 -14.502 -16.256 1.00 89.56 113 LEU A CA 1
ATOM 872 C C . LEU A 1 113 ? 12.824 -14.035 -17.687 1.00 89.56 113 LEU A C 1
ATOM 874 O O . LEU A 1 113 ? 13.949 -13.626 -17.977 1.00 89.56 113 LEU A O 1
ATOM 878 N N . ASP A 1 114 ? 11.798 -14.011 -18.536 1.00 90.44 114 ASP A N 1
ATOM 879 C CA . ASP A 1 114 ? 11.904 -13.532 -19.914 1.00 90.44 114 ASP A CA 1
ATOM 880 C C . ASP A 1 114 ? 12.312 -12.053 -19.959 1.00 90.44 114 ASP A C 1
ATOM 882 O O . ASP A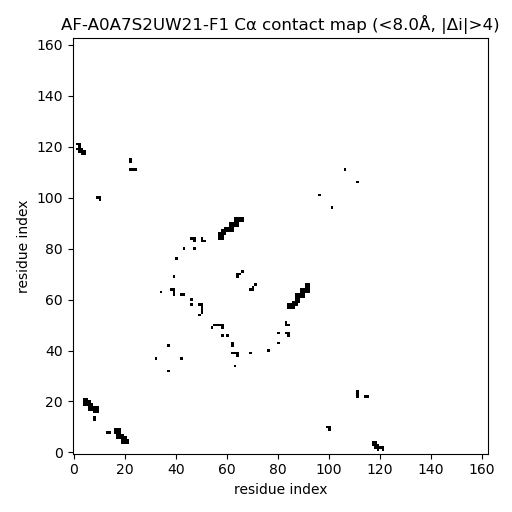 1 114 ? 13.296 -11.695 -20.610 1.00 90.44 114 ASP A O 1
ATOM 886 N N . ARG A 1 115 ? 11.633 -11.188 -19.189 1.00 87.44 115 ARG A N 1
ATOM 887 C CA . ARG A 1 115 ? 11.954 -9.750 -19.136 1.00 87.44 115 ARG A CA 1
ATOM 888 C C . ARG A 1 115 ? 13.346 -9.500 -18.564 1.00 87.44 115 ARG A C 1
ATOM 890 O O . ARG A 1 115 ? 14.065 -8.639 -19.058 1.00 87.44 115 ARG A O 1
ATOM 897 N N . THR A 1 116 ? 13.747 -10.243 -17.533 1.00 87.50 116 THR A N 1
ATOM 898 C CA . THR A 1 116 ? 15.078 -10.100 -16.923 1.00 87.50 116 THR A CA 1
ATOM 899 C C . THR A 1 116 ? 16.192 -10.583 -17.852 1.00 87.50 116 THR A C 1
ATOM 901 O O . THR A 1 116 ? 17.277 -10.005 -17.839 1.00 87.50 116 THR A O 1
ATOM 904 N N . ALA A 1 117 ? 15.942 -11.595 -18.689 1.00 88.25 117 ALA A N 1
ATOM 905 C CA . ALA A 1 117 ? 16.926 -12.108 -19.642 1.00 88.25 117 ALA A CA 1
ATOM 906 C C . ALA A 1 117 ? 17.324 -11.077 -20.715 1.00 88.25 117 ALA A C 1
ATOM 908 O O . ALA A 1 117 ? 18.444 -11.116 -21.230 1.00 88.25 117 ALA A O 1
ATOM 909 N N . GLU A 1 118 ? 16.434 -10.137 -21.034 1.00 86.44 118 GLU A N 1
ATOM 910 C CA . GLU A 1 118 ? 16.693 -9.049 -21.982 1.00 86.44 118 GLU A CA 1
ATOM 911 C C . GLU A 1 118 ? 17.534 -7.909 -21.376 1.00 86.44 118 GLU A C 1
ATOM 913 O O . GLU A 1 118 ? 18.136 -7.109 -22.107 1.00 86.44 118 GLU A O 1
ATOM 918 N N . LEU A 1 119 ? 17.609 -7.834 -20.042 1.00 86.44 119 LEU A N 1
ATOM 919 C CA . LEU A 1 119 ? 18.285 -6.754 -19.334 1.00 86.44 119 LEU A CA 1
ATOM 920 C C . LEU A 1 119 ? 19.797 -6.965 -19.277 1.00 86.44 119 LEU A C 1
ATOM 922 O O . LEU A 1 119 ? 20.312 -8.044 -18.985 1.00 86.44 119 LEU A O 1
ATOM 926 N N . ARG A 1 120 ? 20.532 -5.875 -19.502 1.00 84.19 120 ARG A N 1
ATOM 927 C CA . ARG A 1 120 ? 21.989 -5.831 -19.342 1.00 84.19 120 ARG A CA 1
ATOM 928 C C . ARG A 1 120 ? 22.366 -4.969 -18.138 1.00 84.19 120 ARG A C 1
ATOM 930 O O . ARG A 1 120 ? 21.686 -3.972 -17.888 1.00 84.19 120 ARG A O 1
ATOM 937 N N . PRO A 1 121 ? 23.460 -5.300 -17.422 1.00 80.88 121 PRO A N 1
ATOM 938 C CA . PRO A 1 121 ? 23.955 -4.468 -16.332 1.00 80.88 121 PRO A CA 1
ATOM 939 C C . PRO A 1 121 ? 24.158 -3.025 -16.796 1.00 80.88 121 PRO A C 1
ATOM 941 O O . PRO A 1 121 ? 24.731 -2.791 -17.864 1.00 80.88 121 PRO A O 1
ATOM 944 N N . LEU A 1 122 ? 23.683 -2.062 -16.003 1.00 75.75 122 LEU A N 1
ATOM 945 C CA . LEU A 1 122 ? 23.926 -0.655 -16.294 1.00 75.75 122 LEU A CA 1
ATOM 946 C C . LEU A 1 122 ? 25.371 -0.297 -15.953 1.00 75.75 122 LEU A C 1
ATOM 948 O O . LEU A 1 122 ? 25.834 -0.531 -14.838 1.00 75.75 122 LEU A O 1
ATOM 952 N N . ASP A 1 123 ? 26.046 0.337 -16.905 1.00 75.12 123 ASP A N 1
ATOM 953 C CA . ASP A 1 123 ? 27.302 1.036 -16.664 1.00 75.12 123 ASP A CA 1
ATOM 954 C C . ASP A 1 123 ? 26.982 2.451 -16.157 1.00 75.12 123 ASP A C 1
ATOM 956 O O . ASP A 1 123 ? 26.673 3.360 -16.935 1.00 75.12 123 ASP A O 1
ATOM 960 N N . LEU A 1 124 ? 26.978 2.612 -14.832 1.00 74.81 124 LEU A N 1
ATOM 961 C CA . LEU A 1 124 ? 26.684 3.890 -14.177 1.00 74.81 124 LEU A CA 1
ATOM 962 C C . LEU A 1 124 ? 27.841 4.895 -14.310 1.00 74.81 124 LEU A C 1
ATOM 964 O O . LEU A 1 124 ? 27.606 6.102 -14.216 1.00 74.81 124 LEU A O 1
ATOM 968 N N . ASP A 1 125 ? 29.058 4.430 -14.612 1.00 71.62 125 ASP A N 1
ATOM 969 C CA . ASP A 1 125 ? 30.238 5.288 -14.757 1.00 71.62 125 ASP A CA 1
ATOM 970 C C . ASP A 1 125 ? 30.147 6.127 -16.041 1.00 71.62 125 ASP A C 1
ATOM 972 O O . ASP A 1 125 ? 30.555 7.290 -16.085 1.00 71.62 125 ASP A O 1
ATOM 976 N N . GLN A 1 126 ? 29.550 5.578 -17.102 1.00 64.00 126 GLN A N 1
ATOM 977 C CA . GLN A 1 126 ? 29.304 6.330 -18.337 1.00 64.00 126 GLN A CA 1
ATOM 978 C C . GLN A 1 126 ? 28.218 7.399 -18.183 1.00 64.00 126 GLN A C 1
ATOM 980 O O . GLN A 1 126 ? 28.318 8.450 -18.817 1.00 64.00 126 GLN A O 1
ATOM 985 N N . VAL A 1 127 ? 27.214 7.172 -17.331 1.00 63.31 127 VAL A N 1
ATOM 986 C CA . VAL A 1 127 ? 26.144 8.152 -17.067 1.00 63.31 127 VAL A CA 1
ATOM 987 C C . VAL A 1 127 ? 26.707 9.380 -16.351 1.00 63.31 127 VAL A C 1
ATOM 989 O O . VAL A 1 127 ? 26.393 10.506 -16.729 1.00 63.31 127 VAL A O 1
ATOM 992 N N . GLN A 1 128 ? 27.610 9.180 -15.390 1.00 61.16 128 GLN A N 1
ATOM 993 C CA . GLN A 1 128 ? 28.265 10.274 -14.671 1.00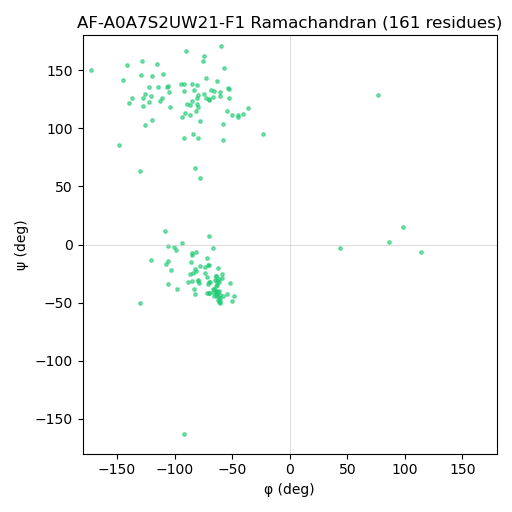 61.16 128 GLN A CA 1
ATOM 994 C C . GLN A 1 128 ? 29.160 11.137 -15.578 1.00 61.16 128 GLN A C 1
ATOM 996 O O . GLN A 1 128 ? 29.280 12.339 -15.361 1.00 61.16 128 GLN A O 1
ATOM 1001 N N . ASN A 1 129 ? 29.751 10.541 -16.618 1.00 57.94 129 ASN A N 1
ATOM 1002 C CA . ASN A 1 129 ? 30.620 11.244 -17.566 1.00 57.94 129 ASN A CA 1
ATOM 1003 C C . ASN A 1 129 ? 29.859 11.902 -18.736 1.00 57.94 129 ASN A C 1
ATOM 1005 O O . ASN A 1 129 ? 30.357 12.865 -19.317 1.00 57.94 129 ASN A O 1
ATOM 1009 N N . GLN A 1 130 ? 28.673 11.393 -19.103 1.00 54.56 130 GLN A N 1
ATOM 1010 C CA . GLN A 1 130 ? 27.818 11.961 -20.160 1.00 54.56 130 GLN A CA 1
ATOM 1011 C C . GLN A 1 130 ? 26.907 13.085 -19.651 1.00 54.56 130 GLN A C 1
ATOM 1013 O O . GLN A 1 130 ? 26.667 14.042 -20.385 1.00 54.56 130 GLN A O 1
ATOM 1018 N N . CYS A 1 131 ? 26.472 13.029 -18.388 1.00 48.50 131 CYS A N 1
ATOM 1019 C CA . CYS A 1 131 ? 25.909 14.170 -17.661 1.00 48.50 131 CYS A CA 1
ATOM 1020 C C . CYS A 1 131 ? 27.053 15.091 -17.200 1.00 48.50 131 CYS A C 1
ATOM 1022 O O . CYS A 1 131 ? 27.284 15.278 -16.008 1.00 48.50 131 CYS A O 1
ATOM 1024 N N . GLY A 1 132 ? 27.859 15.565 -18.151 1.00 41.62 132 GLY A N 1
ATOM 1025 C CA . GLY A 1 132 ? 29.069 16.322 -17.860 1.00 41.62 132 GLY A CA 1
ATOM 1026 C C . GLY A 1 132 ? 28.752 17.595 -17.089 1.00 41.62 132 GLY A C 1
ATOM 1027 O O . GLY A 1 132 ? 27.925 18.352 -17.560 1.00 41.62 132 GLY A O 1
ATOM 1028 N N . ASN A 1 133 ? 29.434 17.810 -15.959 1.00 49.38 133 ASN A N 1
ATOM 1029 C CA . ASN A 1 133 ? 29.706 19.060 -15.222 1.00 49.38 133 ASN A CA 1
ATOM 1030 C C . ASN A 1 133 ? 28.588 20.105 -15.000 1.00 49.38 133 ASN A C 1
ATOM 1032 O O . ASN A 1 133 ? 28.830 21.080 -14.289 1.00 49.38 133 ASN A O 1
ATOM 1036 N N . ASP A 1 134 ? 27.387 19.920 -15.528 1.00 48.06 134 ASP A N 1
ATOM 1037 C CA . ASP A 1 134 ? 26.202 20.681 -15.197 1.00 48.06 134 ASP A CA 1
ATOM 1038 C C . ASP A 1 134 ? 25.698 20.096 -13.894 1.00 48.06 134 ASP A C 1
ATOM 1040 O O . ASP A 1 134 ? 25.007 19.082 -13.850 1.00 48.06 134 ASP A O 1
ATOM 1044 N N . THR A 1 135 ? 26.192 20.712 -12.824 1.00 46.03 135 THR A N 1
ATOM 1045 C CA . THR A 1 135 ? 25.751 20.604 -11.441 1.00 46.03 135 THR A CA 1
ATOM 1046 C C . THR A 1 135 ? 24.296 20.141 -11.382 1.00 46.03 135 THR A C 1
ATOM 1048 O O . THR A 1 135 ? 23.372 20.945 -11.463 1.00 46.03 135 THR A O 1
ATOM 1051 N N . MET A 1 136 ? 24.077 18.833 -11.225 1.00 47.94 136 MET A N 1
ATOM 1052 C CA . MET A 1 136 ? 22.875 18.371 -10.554 1.00 47.94 136 MET A CA 1
ATOM 1053 C C . MET A 1 136 ? 22.993 19.044 -9.195 1.00 47.94 136 MET A C 1
ATOM 1055 O O . MET A 1 136 ? 23.912 18.696 -8.448 1.00 47.94 136 MET A O 1
ATOM 1059 N N . GLU A 1 137 ? 22.217 20.113 -8.965 1.00 51.06 137 GLU A N 1
ATOM 1060 C CA . GLU A 1 137 ? 22.198 20.813 -7.685 1.00 51.06 137 GLU A CA 1
ATOM 1061 C C . GLU A 1 137 ? 22.136 19.723 -6.633 1.00 51.06 137 GLU A C 1
ATOM 1063 O O . GLU A 1 137 ? 21.187 18.937 -6.596 1.00 51.06 137 GLU A O 1
ATOM 1068 N N . VAL A 1 138 ? 23.227 19.581 -5.877 1.00 54.16 138 VAL A N 1
ATOM 1069 C CA . VAL A 1 138 ? 23.262 18.659 -4.755 1.00 54.16 138 VAL A CA 1
ATOM 1070 C C . VAL A 1 138 ? 22.066 19.095 -3.926 1.00 54.16 138 VAL A C 1
ATOM 1072 O O . VAL A 1 138 ? 22.085 20.245 -3.488 1.00 54.16 138 VAL A O 1
ATOM 1075 N N . PRO A 1 139 ? 21.019 18.262 -3.768 1.00 56.72 139 PRO A N 1
ATOM 1076 C CA . PRO A 1 139 ? 19.859 18.676 -3.003 1.00 56.72 139 PRO A CA 1
ATOM 1077 C C . PRO A 1 139 ? 20.388 19.151 -1.661 1.00 56.72 139 PRO A C 1
ATOM 1079 O O . PRO A 1 139 ? 21.197 18.425 -1.067 1.00 56.72 139 PRO A O 1
ATOM 1082 N N . ASP A 1 140 ? 20.032 20.375 -1.259 1.00 55.47 140 ASP A N 1
ATOM 1083 C CA . ASP A 1 140 ? 20.508 20.973 -0.016 1.00 55.47 140 ASP A CA 1
ATOM 1084 C C . ASP A 1 140 ? 20.404 19.913 1.078 1.00 55.47 140 ASP A C 1
ATOM 1086 O O . ASP A 1 140 ? 19.316 19.482 1.463 1.00 55.47 140 ASP A O 1
ATOM 1090 N N . LYS A 1 141 ? 21.561 19.422 1.538 1.00 57.12 141 LYS A N 1
ATOM 1091 C CA . LYS A 1 141 ? 21.633 18.300 2.490 1.00 57.12 141 LYS A CA 1
ATOM 1092 C C . LYS A 1 141 ? 21.056 18.669 3.858 1.00 57.12 141 LYS A C 1
ATOM 1094 O O . LYS A 1 141 ? 21.007 17.822 4.747 1.00 57.12 141 LYS A O 1
ATOM 1099 N N . PHE A 1 142 ? 20.636 19.920 4.018 1.00 55.84 142 PHE A N 1
ATOM 1100 C CA . PHE A 1 142 ? 20.218 20.520 5.261 1.00 55.84 142 PHE A CA 1
ATOM 1101 C C . PHE A 1 142 ? 18.988 21.404 5.036 1.00 55.84 142 PHE A C 1
ATOM 1103 O O . PHE A 1 142 ? 19.039 22.390 4.305 1.00 55.84 142 PHE A O 1
ATOM 1110 N N . CYS A 1 143 ? 17.897 21.098 5.740 1.00 61.66 143 CYS A N 1
ATOM 1111 C CA . CYS A 1 143 ? 16.895 22.096 6.109 1.00 61.66 143 CYS A CA 1
ATOM 1112 C C . CYS A 1 143 ? 17.380 22.832 7.365 1.00 61.66 143 CYS A C 1
ATOM 1114 O O . CYS A 1 143 ? 16.774 22.694 8.426 1.00 61.66 143 CYS A O 1
ATOM 1116 N N . ASP A 1 144 ? 18.472 23.589 7.267 1.00 46.53 144 ASP A N 1
ATOM 1117 C CA . ASP A 1 144 ? 19.000 24.319 8.418 1.00 46.53 144 ASP A CA 1
ATOM 1118 C C . ASP A 1 144 ? 18.670 25.808 8.305 1.00 46.53 144 ASP A C 1
ATOM 1120 O O . ASP A 1 144 ? 19.105 26.517 7.397 1.00 46.53 144 ASP A O 1
ATOM 1124 N N . VAL A 1 145 ? 17.896 26.295 9.280 1.00 56.97 145 VAL A N 1
ATOM 1125 C CA . VAL A 1 145 ? 17.874 27.712 9.655 1.00 56.97 145 VAL A CA 1
ATOM 1126 C C . VAL A 1 145 ? 19.328 28.124 9.845 1.00 56.97 145 VAL A C 1
ATOM 1128 O O . VAL A 1 145 ? 19.976 27.644 10.772 1.00 56.97 145 VAL A O 1
ATOM 1131 N N . ALA A 1 146 ? 19.839 28.980 8.961 1.00 49.97 146 ALA A N 1
ATOM 1132 C CA . ALA A 1 146 ? 21.206 29.476 9.008 1.00 49.97 146 ALA A CA 1
ATOM 1133 C C . ALA A 1 146 ? 21.478 30.188 10.347 1.00 49.97 146 ALA A C 1
ATOM 1135 O O . ALA A 1 146 ? 21.252 31.387 10.511 1.00 49.97 146 ALA A O 1
ATOM 1136 N N . GLY A 1 147 ? 21.947 29.420 11.328 1.00 53.41 147 GLY A N 1
ATOM 1137 C CA . GLY A 1 147 ? 22.601 29.901 12.529 1.00 53.41 147 GLY A CA 1
ATOM 1138 C C . GLY A 1 147 ? 24.056 30.204 12.195 1.00 53.41 147 GLY A C 1
ATOM 1139 O O . GLY A 1 147 ? 24.781 29.324 11.743 1.00 53.41 147 GLY A O 1
ATOM 1140 N N . CYS A 1 148 ? 24.455 31.459 12.402 1.00 59.88 148 CYS A N 1
ATOM 1141 C CA . CYS A 1 148 ? 25.805 31.990 12.210 1.00 59.88 148 CYS A CA 1
ATOM 1142 C C . CYS A 1 148 ? 26.933 31.010 12.581 1.00 59.88 148 CYS A C 1
ATOM 1144 O O . CYS A 1 148 ? 27.142 30.730 13.763 1.00 59.88 148 CYS A O 1
ATOM 1146 N N . SER A 1 149 ? 27.760 30.635 11.605 1.00 57.09 149 SER A N 1
ATOM 1147 C CA . SER A 1 149 ? 29.156 30.266 11.850 1.00 57.09 149 SER A CA 1
ATOM 1148 C C . SER A 1 149 ? 30.019 31.525 11.747 1.00 57.09 149 SER A C 1
ATOM 1150 O O . SER A 1 149 ? 29.999 32.217 10.733 1.00 57.09 149 SER A O 1
ATOM 1152 N N . ILE A 1 150 ? 30.729 31.856 12.824 1.00 54.00 150 ILE A N 1
ATOM 1153 C CA . ILE A 1 150 ? 31.631 33.011 12.901 1.00 54.00 150 ILE A CA 1
ATOM 1154 C C . ILE A 1 150 ? 32.950 32.623 12.224 1.00 54.00 150 ILE A C 1
ATOM 1156 O O . ILE A 1 150 ? 33.529 31.600 12.585 1.00 54.00 150 ILE A O 1
ATOM 1160 N N . ASP A 1 151 ? 33.436 33.444 11.294 1.00 49.47 151 ASP A N 1
ATOM 1161 C CA . ASP A 1 151 ? 34.718 33.225 10.619 1.00 49.47 151 ASP A CA 1
ATOM 1162 C C . ASP A 1 151 ? 35.898 33.221 11.613 1.00 49.47 151 ASP A C 1
ATOM 1164 O O . ASP A 1 151 ? 36.071 34.133 12.436 1.00 49.47 151 ASP A O 1
ATOM 1168 N N . GLU A 1 152 ? 36.758 32.203 11.511 1.00 54.50 152 GLU A N 1
ATOM 1169 C CA . GLU A 1 152 ? 37.941 32.010 12.365 1.00 54.50 152 GLU A CA 1
ATOM 1170 C C . GLU A 1 152 ? 39.079 33.030 12.127 1.00 54.50 152 GLU A C 1
ATOM 1172 O O . GLU A 1 152 ? 40.131 32.940 12.759 1.00 54.50 152 GLU A O 1
ATOM 1177 N N . GLU A 1 153 ? 38.890 34.074 11.313 1.00 49.88 153 GLU A N 1
ATOM 1178 C CA . GLU A 1 153 ? 39.906 35.125 11.107 1.00 49.88 153 GLU A CA 1
ATOM 1179 C C . GLU A 1 153 ? 40.085 36.072 12.314 1.00 49.88 153 GLU A C 1
ATOM 1181 O O . GLU A 1 153 ? 41.044 36.847 12.393 1.00 49.88 153 GLU A O 1
ATOM 1186 N N . SER A 1 154 ? 39.184 36.034 13.302 1.00 45.75 154 SER A N 1
ATOM 1187 C CA . SER A 1 154 ? 39.240 36.946 14.459 1.00 45.75 154 SER A CA 1
ATOM 1188 C C . SER A 1 154 ? 40.154 36.477 15.605 1.00 45.75 154 SER A C 1
ATOM 1190 O O . SER A 1 154 ? 40.439 37.257 16.525 1.00 45.75 154 SER A O 1
ATOM 1192 N N . SER A 1 155 ? 40.670 35.243 15.554 1.00 42.84 155 SER A N 1
ATOM 1193 C CA . SER A 1 155 ? 41.499 34.669 16.625 1.00 42.84 155 SER A CA 1
ATOM 1194 C C . SER A 1 155 ? 42.988 35.058 16.542 1.00 42.84 155 SER A C 1
ATOM 1196 O O . SER A 1 155 ? 43.657 35.155 17.577 1.00 42.84 155 SER A O 1
ATOM 1198 N N . GLU A 1 156 ? 43.506 35.400 15.357 1.00 46.25 156 GLU A N 1
ATOM 1199 C CA . GLU A 1 156 ? 44.925 35.751 15.177 1.00 46.25 156 GLU A CA 1
ATOM 1200 C C . GLU A 1 156 ? 45.253 37.182 15.634 1.00 46.25 156 GLU A C 1
ATOM 1202 O O . GLU A 1 156 ? 46.300 37.431 16.240 1.00 46.25 156 GLU A O 1
ATOM 1207 N N . LYS A 1 157 ? 44.319 38.131 15.480 1.00 44.12 157 LYS A N 1
ATOM 1208 C CA . LYS A 1 157 ? 44.543 39.539 15.867 1.00 44.12 157 LYS A CA 1
ATOM 1209 C C . LYS A 1 157 ? 44.605 39.766 17.384 1.00 44.12 157 LYS A C 1
ATOM 1211 O O . LYS A 1 157 ? 45.140 40.784 17.823 1.00 44.12 157 LYS A O 1
ATOM 1216 N N . ARG A 1 158 ? 44.117 38.829 18.211 1.00 44.72 158 ARG A N 1
ATOM 1217 C CA . ARG A 1 158 ? 44.219 38.918 19.684 1.00 44.72 158 ARG A CA 1
ATOM 1218 C C . ARG A 1 158 ? 45.566 38.444 20.239 1.00 44.72 158 ARG A C 1
ATOM 1220 O O . ARG A 1 158 ? 45.932 38.880 21.328 1.00 44.72 158 ARG A O 1
ATOM 1227 N N . LYS A 1 159 ? 46.332 37.627 19.503 1.00 46.12 159 LYS A N 1
ATOM 1228 C CA . LYS A 1 159 ? 47.689 37.211 19.914 1.00 46.12 159 LYS A CA 1
ATOM 1229 C C . LYS A 1 159 ? 48.761 38.261 19.600 1.00 46.12 159 LYS A C 1
ATOM 1231 O O . LYS A 1 159 ? 49.768 38.309 20.292 1.00 46.12 159 LYS A O 1
ATOM 1236 N N . ALA A 1 160 ? 48.520 39.158 18.642 1.00 51.72 160 ALA A N 1
ATOM 1237 C CA . ALA A 1 160 ? 49.484 40.187 18.236 1.00 51.72 160 ALA A CA 1
ATOM 1238 C C . ALA A 1 160 ? 49.532 41.444 19.137 1.00 51.72 160 ALA A C 1
ATOM 1240 O O . ALA A 1 160 ? 50.390 42.295 18.937 1.00 51.72 160 ALA A O 1
ATOM 1241 N N . LYS A 1 161 ? 48.634 41.592 20.127 1.00 46.75 161 LYS A N 1
ATOM 1242 C CA . LYS A 1 161 ? 48.582 42.776 21.018 1.00 46.75 161 LYS A CA 1
ATOM 1243 C C . LYS A 1 161 ? 49.051 42.501 22.452 1.00 46.75 161 LYS A C 1
ATOM 1245 O O . LYS A 1 161 ? 48.822 43.311 23.346 1.00 46.75 161 LYS A O 1
ATOM 1250 N N . LYS A 1 162 ? 49.672 41.342 22.681 1.00 45.47 162 LYS A N 1
ATOM 1251 C CA . LYS A 1 162 ? 50.231 40.949 23.976 1.00 45.47 162 LYS A CA 1
ATOM 1252 C C . LYS A 1 162 ? 51.670 40.465 23.791 1.00 45.47 162 LYS A C 1
ATOM 1254 O O . LYS A 1 162 ? 51.955 39.294 23.989 1.00 45.47 162 LYS A O 1
ATOM 1259 N N . ASN A 1 163 ? 52.517 41.386 23.342 1.00 42.38 163 ASN A N 1
ATOM 1260 C CA . ASN A 1 163 ? 53.947 41.486 23.629 1.00 42.38 163 ASN A CA 1
ATOM 1261 C C . ASN A 1 163 ? 54.340 42.953 23.470 1.00 42.38 163 ASN A C 1
ATOM 1263 O O . ASN A 1 163 ? 53.916 43.548 22.454 1.00 42.38 163 ASN A O 1
#

pLDDT: mean 76.95, std 16.54, range [41.62, 94.25]